Protein AF-A0A8D6Q9T0-F1 (afdb_monomer_lite)

Structure (mmCIF, N/CA/C/O backbone):
data_AF-A0A8D6Q9T0-F1
#
_entry.id   AF-A0A8D6Q9T0-F1
#
loop_
_atom_site.group_PDB
_atom_site.id
_atom_site.type_symbol
_atom_site.label_atom_id
_atom_site.label_alt_id
_atom_site.label_comp_id
_atom_site.label_asym_id
_atom_site.label_entity_id
_atom_site.label_seq_id
_atom_site.pdbx_PDB_ins_code
_atom_site.Cartn_x
_atom_site.Cartn_y
_atom_site.Cartn_z
_atom_site.occupancy
_atom_site.B_iso_or_equiv
_atom_site.auth_seq_id
_atom_site.auth_comp_id
_atom_site.auth_asym_id
_atom_site.auth_atom_id
_atom_site.pdbx_PDB_model_num
ATOM 1 N N . MET A 1 1 ? -13.177 -10.555 18.104 1.00 43.53 1 MET A N 1
ATOM 2 C CA . MET A 1 1 ? -14.216 -10.317 17.076 1.00 43.53 1 MET A CA 1
ATOM 3 C C . MET A 1 1 ? -13.554 -9.616 15.903 1.00 43.53 1 MET A C 1
ATOM 5 O O . MET A 1 1 ? -12.820 -8.667 16.147 1.00 43.53 1 MET A O 1
ATOM 9 N N . ALA A 1 2 ? -13.731 -10.112 14.676 1.00 54.06 2 ALA A N 1
ATOM 10 C CA . ALA A 1 2 ? -13.144 -9.505 13.482 1.00 54.06 2 ALA A CA 1
ATOM 11 C C . ALA A 1 2 ? -13.805 -8.144 13.234 1.00 54.06 2 ALA A C 1
ATOM 13 O O . ALA A 1 2 ? -14.992 -8.076 12.918 1.00 54.06 2 ALA A O 1
ATOM 14 N N . LEU A 1 3 ? -13.061 -7.061 13.452 1.00 59.78 3 LEU A N 1
ATOM 15 C CA . LEU A 1 3 ? -13.551 -5.730 13.134 1.00 59.78 3 LEU A CA 1
ATOM 16 C C . LEU A 1 3 ? -13.572 -5.544 11.607 1.00 59.78 3 LEU A C 1
ATOM 18 O O . LEU A 1 3 ? -12.708 -6.055 10.895 1.00 59.78 3 LEU A O 1
ATOM 22 N N . LYS A 1 4 ? -14.582 -4.820 11.113 1.00 65.69 4 LYS A N 1
ATOM 23 C CA . LYS A 1 4 ? -14.853 -4.603 9.685 1.00 65.6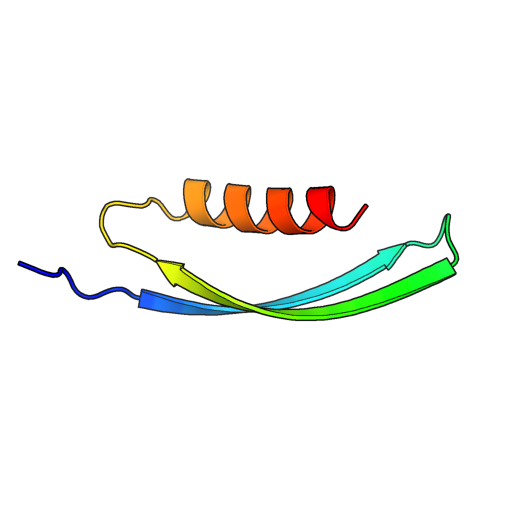9 4 LYS A CA 1
ATOM 24 C C . LYS A 1 4 ? -13.625 -3.979 9.009 1.00 65.69 4 LYS A C 1
ATOM 26 O O . LYS A 1 4 ? -13.299 -2.827 9.275 1.00 65.69 4 LYS A O 1
ATOM 31 N N . ALA A 1 5 ? -12.935 -4.755 8.176 1.00 72.50 5 ALA A N 1
ATOM 32 C CA . ALA A 1 5 ? -11.811 -4.258 7.396 1.00 72.50 5 ALA A CA 1
ATOM 33 C C . ALA A 1 5 ? -12.327 -3.433 6.211 1.00 72.50 5 ALA A C 1
ATOM 35 O O . ALA A 1 5 ? -13.250 -3.856 5.508 1.00 72.50 5 ALA A O 1
ATOM 36 N N . THR A 1 6 ? -11.739 -2.261 5.987 1.00 82.25 6 THR A N 1
ATOM 37 C CA . THR A 1 6 ? -12.065 -1.416 4.834 1.00 82.25 6 THR A CA 1
ATOM 38 C C . THR A 1 6 ? -11.176 -1.835 3.673 1.00 82.25 6 THR A C 1
ATOM 40 O O . THR A 1 6 ? -9.954 -1.827 3.798 1.00 82.25 6 THR A O 1
ATOM 43 N N . ILE A 1 7 ? -11.766 -2.230 2.545 1.00 84.94 7 ILE A N 1
ATOM 44 C CA . ILE A 1 7 ? -10.992 -2.599 1.356 1.00 84.94 7 ILE A CA 1
ATOM 45 C C . ILE A 1 7 ? -10.731 -1.349 0.520 1.00 84.94 7 ILE A C 1
ATOM 47 O O . ILE A 1 7 ? -11.664 -0.685 0.074 1.00 84.94 7 ILE A O 1
ATOM 51 N N . TYR A 1 8 ? -9.456 -1.074 0.282 1.00 84.69 8 TYR A N 1
ATOM 52 C CA . TYR A 1 8 ? -8.965 -0.026 -0.596 1.00 84.69 8 TYR A CA 1
ATOM 53 C C . TYR A 1 8 ? -8.432 -0.645 -1.881 1.00 84.69 8 TYR A C 1
ATOM 55 O O . TYR A 1 8 ? -7.733 -1.658 -1.863 1.00 84.69 8 TYR A O 1
ATOM 63 N N . LYS A 1 9 ? -8.761 -0.019 -3.008 1.00 84.19 9 LYS A N 1
ATOM 64 C CA . LYS A 1 9 ? -8.182 -0.339 -4.310 1.00 84.19 9 LYS A CA 1
ATOM 65 C C . LYS A 1 9 ? -7.280 0.821 -4.699 1.00 84.19 9 LYS A C 1
ATOM 67 O O . LYS A 1 9 ? -7.769 1.938 -4.847 1.00 84.19 9 LYS A O 1
ATOM 72 N N . ALA A 1 10 ? -5.988 0.559 -4.814 1.00 83.50 10 ALA A N 1
ATOM 73 C CA . ALA A 1 10 ? -4.993 1.528 -5.238 1.00 83.50 10 ALA A CA 1
ATOM 74 C C . ALA A 1 10 ? -4.473 1.107 -6.613 1.00 83.50 10 ALA A C 1
ATOM 76 O O . ALA A 1 10 ? -3.899 0.030 -6.752 1.00 83.50 10 ALA A O 1
ATOM 77 N N . ALA A 1 11 ? -4.707 1.945 -7.620 1.00 84.69 11 ALA A N 1
ATOM 78 C CA . ALA A 1 11 ? -4.051 1.815 -8.913 1.00 84.69 11 ALA A CA 1
ATOM 79 C C . ALA A 1 11 ? -2.738 2.600 -8.837 1.00 84.69 11 ALA A C 1
ATOM 81 O O . ALA A 1 11 ? -2.761 3.819 -8.656 1.00 84.69 11 ALA A O 1
ATOM 82 N N . VAL A 1 12 ? -1.611 1.896 -8.894 1.00 84.12 12 VAL A N 1
ATOM 83 C CA . VAL A 1 12 ? -0.273 2.486 -8.857 1.00 84.12 12 VAL A CA 1
ATOM 84 C C . VAL A 1 12 ? 0.324 2.368 -10.245 1.00 84.12 12 VAL A C 1
ATOM 86 O O . VAL A 1 12 ? 0.474 1.265 -10.763 1.00 84.12 12 VAL A O 1
ATOM 89 N N . ASN A 1 13 ? 0.664 3.510 -10.829 1.00 83.81 13 ASN A N 1
ATOM 90 C CA . ASN A 1 13 ? 1.384 3.567 -12.088 1.00 83.81 13 ASN A CA 1
ATOM 91 C C . ASN A 1 13 ? 2.778 4.135 -11.813 1.00 83.81 13 ASN A C 1
ATOM 93 O O . ASN A 1 13 ? 2.905 5.291 -11.402 1.00 83.81 13 ASN A O 1
ATOM 97 N N . VAL A 1 14 ? 3.803 3.308 -11.987 1.00 82.44 14 VAL A N 1
ATOM 98 C CA . VAL A 1 14 ? 5.205 3.667 -11.766 1.00 82.44 14 VAL A CA 1
ATOM 99 C C . VAL A 1 14 ? 5.856 3.856 -13.125 1.00 82.44 14 VAL A C 1
ATOM 101 O O . VAL A 1 14 ? 5.983 2.910 -13.901 1.00 82.44 14 VAL A O 1
ATOM 104 N N . ALA A 1 15 ? 6.264 5.088 -13.414 1.00 82.94 15 ALA A N 1
ATOM 105 C CA . ALA A 1 15 ? 7.041 5.422 -14.599 1.00 82.94 15 ALA A CA 1
ATOM 106 C C . ALA A 1 15 ? 8.501 5.642 -14.185 1.00 82.94 15 ALA A C 1
ATOM 108 O O . ALA A 1 15 ? 8.889 6.753 -13.818 1.00 82.94 15 ALA A O 1
ATOM 109 N N . ASP A 1 16 ? 9.300 4.577 -14.218 1.00 80.62 16 ASP A N 1
ATOM 110 C CA . ASP A 1 16 ? 10.736 4.649 -13.961 1.00 80.62 16 ASP A CA 1
ATOM 111 C C . ASP A 1 16 ? 11.461 4.978 -15.273 1.00 80.62 16 ASP A C 1
ATOM 113 O O . ASP A 1 16 ? 11.645 4.132 -16.151 1.00 80.62 16 ASP A O 1
ATOM 117 N N . LEU A 1 17 ? 11.826 6.251 -15.427 1.00 83.69 17 LEU A N 1
ATOM 118 C CA . LEU A 1 17 ? 12.526 6.761 -16.610 1.00 83.69 17 LEU A CA 1
ATOM 119 C C . LEU A 1 17 ? 14.012 6.376 -16.631 1.00 83.69 17 LEU A C 1
ATOM 121 O O . LEU A 1 17 ? 14.612 6.380 -17.699 1.00 83.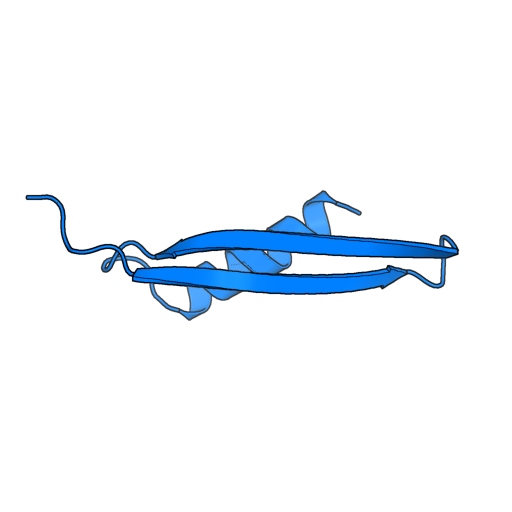69 17 LEU A O 1
ATOM 125 N N . ASP A 1 18 ? 14.592 6.026 -15.482 1.00 84.06 18 ASP A N 1
ATOM 126 C CA . ASP A 1 18 ? 15.992 5.607 -15.362 1.00 84.06 18 ASP A CA 1
ATOM 127 C C . ASP A 1 18 ? 16.188 4.209 -15.969 1.00 84.06 18 ASP A C 1
ATOM 129 O O . ASP A 1 18 ? 17.150 3.946 -16.690 1.00 84.06 18 ASP A O 1
ATOM 133 N N . ARG A 1 19 ? 15.228 3.309 -15.726 1.00 79.81 19 ARG A N 1
ATOM 134 C CA . ARG A 1 19 ? 15.193 1.947 -16.281 1.00 79.81 19 ARG A CA 1
ATOM 135 C C . ARG A 1 19 ? 14.292 1.802 -17.504 1.00 79.81 19 ARG A C 1
ATOM 137 O O . ARG A 1 19 ? 14.212 0.710 -18.067 1.00 79.81 19 ARG A O 1
ATOM 144 N N . ASN A 1 20 ? 13.620 2.875 -17.921 1.00 80.75 20 ASN A N 1
ATOM 145 C CA . ASN A 1 20 ? 12.637 2.866 -19.006 1.00 80.75 20 ASN A CA 1
ATOM 146 C C . ASN A 1 20 ? 11.494 1.847 -18.785 1.00 80.75 20 ASN A C 1
ATOM 148 O O . ASN A 1 20 ? 10.928 1.316 -19.746 1.00 80.75 20 ASN A O 1
ATOM 152 N N . GLN A 1 21 ? 11.156 1.559 -17.524 1.00 78.38 21 GLN A N 1
ATOM 153 C CA . GLN A 1 21 ? 10.106 0.615 -17.149 1.00 78.38 21 GLN A CA 1
ATOM 154 C C . GLN A 1 21 ? 8.838 1.345 -16.716 1.00 78.38 21 GLN A C 1
ATOM 156 O O . GLN A 1 21 ? 8.862 2.252 -15.888 1.00 78.38 21 GLN A O 1
ATOM 161 N N . PHE A 1 22 ? 7.715 0.877 -17.253 1.00 85.88 22 PHE A N 1
ATOM 162 C CA . PHE A 1 22 ? 6.380 1.316 -16.875 1.00 85.88 22 PHE A CA 1
ATOM 163 C C . PHE A 1 22 ? 5.666 0.146 -16.205 1.00 85.88 22 PHE A C 1
ATOM 165 O O . PHE A 1 22 ? 5.495 -0.909 -16.820 1.00 85.88 22 PHE A O 1
ATOM 172 N N . LEU A 1 23 ? 5.288 0.318 -14.942 1.00 81.31 23 LEU A N 1
ATOM 173 C CA . LEU A 1 23 ? 4.566 -0.678 -14.162 1.00 81.31 23 LEU A CA 1
ATOM 174 C C . LEU A 1 23 ? 3.170 -0.150 -13.845 1.00 81.31 23 LEU A C 1
ATOM 176 O O . LEU A 1 23 ? 3.031 0.843 -13.139 1.00 81.31 23 LEU A O 1
ATOM 180 N N . ASP A 1 24 ? 2.151 -0.861 -14.314 1.00 84.50 24 ASP A N 1
ATOM 181 C CA . ASP A 1 24 ? 0.769 -0.670 -13.880 1.00 84.50 24 ASP A CA 1
ATOM 182 C C . ASP A 1 24 ? 0.414 -1.784 -12.890 1.00 84.50 24 ASP A C 1
ATOM 184 O O . ASP A 1 24 ? 0.421 -2.970 -13.232 1.00 84.50 24 ASP A O 1
ATOM 188 N N . ALA A 1 25 ? 0.177 -1.414 -11.634 1.00 83.94 25 ALA A N 1
ATOM 189 C CA . ALA A 1 25 ? -0.105 -2.342 -10.551 1.00 83.94 25 ALA A CA 1
ATOM 190 C C . ALA A 1 25 ? -1.408 -1.962 -9.841 1.00 83.94 25 ALA A C 1
ATOM 192 O O . ALA A 1 25 ? -1.500 -0.953 -9.140 1.00 83.94 25 ALA A O 1
ATOM 193 N N . ASN A 1 26 ? -2.412 -2.831 -9.957 1.00 85.44 26 ASN A N 1
ATOM 194 C CA . ASN A 1 26 ? -3.655 -2.713 -9.202 1.00 85.44 26 ASN A CA 1
ATOM 195 C C . ASN A 1 26 ? -3.553 -3.470 -7.876 1.00 85.44 26 ASN A C 1
ATOM 197 O O . ASN A 1 26 ? -3.727 -4.688 -7.808 1.00 85.44 26 ASN A O 1
ATOM 201 N N . LEU A 1 27 ? -3.309 -2.728 -6.800 1.00 83.06 27 LEU A N 1
ATOM 202 C CA . LEU A 1 27 ? -3.181 -3.253 -5.450 1.00 83.06 27 LEU A CA 1
ATOM 203 C C . LEU A 1 27 ? -4.525 -3.206 -4.721 1.00 83.06 27 LEU A C 1
ATOM 205 O O . LEU A 1 27 ? -5.223 -2.191 -4.696 1.00 83.06 27 LEU A O 1
ATOM 209 N N . THR A 1 28 ? -4.880 -4.319 -4.081 1.00 86.12 28 THR A N 1
ATOM 210 C CA . THR A 1 28 ? -6.029 -4.386 -3.170 1.00 86.12 28 THR A CA 1
ATOM 211 C C . THR A 1 28 ? -5.511 -4.477 -1.740 1.00 86.12 28 THR A C 1
ATOM 213 O O . THR A 1 28 ? -4.913 -5.476 -1.349 1.00 86.12 28 THR A O 1
ATOM 216 N N . LEU A 1 29 ? -5.726 -3.419 -0.962 1.00 82.38 29 LEU A N 1
ATOM 217 C CA . LEU A 1 29 ? -5.255 -3.276 0.412 1.00 82.38 29 LEU A CA 1
ATOM 218 C C . LEU A 1 29 ? -6.435 -3.409 1.371 1.00 82.38 29 LEU A C 1
ATOM 220 O O . LEU A 1 29 ? -7.395 -2.647 1.304 1.00 82.38 29 LEU A O 1
ATOM 224 N N . ALA A 1 30 ? -6.361 -4.362 2.294 1.00 84.81 30 ALA A N 1
ATOM 225 C CA . ALA A 1 30 ? -7.319 -4.456 3.388 1.00 84.81 30 ALA A CA 1
ATOM 226 C C . ALA A 1 30 ? -6.814 -3.632 4.582 1.00 84.81 30 ALA A C 1
ATOM 228 O O . ALA A 1 30 ? -5.817 -3.991 5.208 1.00 84.81 30 ALA A O 1
ATOM 229 N N . GLN A 1 31 ? -7.502 -2.537 4.914 1.00 81.81 31 GLN A N 1
ATOM 230 C CA . GLN A 1 31 ? -7.247 -1.781 6.136 1.00 81.81 31 GLN A CA 1
ATOM 231 C C . GLN A 1 31 ? -7.881 -2.500 7.315 1.00 81.81 31 GLN A C 1
ATO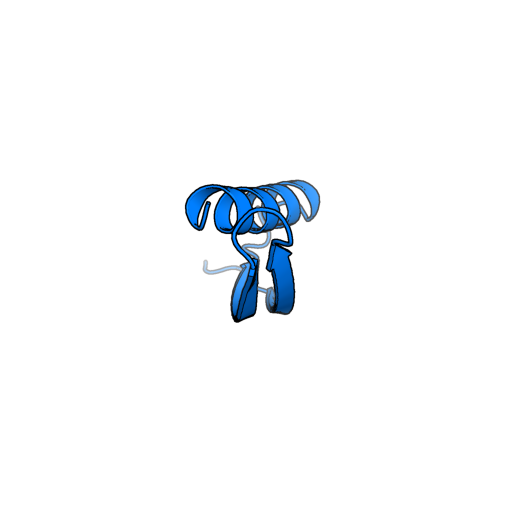M 233 O O . GLN A 1 31 ? -9.108 -2.553 7.436 1.00 81.81 31 GLN A O 1
ATOM 238 N N . HIS A 1 32 ? -7.053 -3.014 8.218 1.00 82.06 32 HIS A N 1
ATOM 239 C CA . HIS A 1 32 ? -7.547 -3.388 9.533 1.00 82.06 32 HIS A CA 1
ATOM 240 C C . HIS A 1 32 ? -7.899 -2.103 10.307 1.00 82.06 32 HIS A C 1
ATOM 242 O O . HIS A 1 32 ? -7.128 -1.152 10.258 1.00 82.06 32 HIS A O 1
ATOM 248 N N . PRO A 1 33 ? -9.012 -2.028 11.050 1.00 76.12 33 PRO A N 1
ATOM 249 C CA . PRO A 1 33 ? -9.425 -0.794 11.731 1.00 76.12 33 PRO A CA 1
ATOM 250 C C . PRO A 1 33 ? -8.506 -0.365 12.885 1.00 76.12 33 PRO A C 1
ATOM 252 O O . PRO A 1 33 ? -8.625 0.749 13.379 1.00 76.12 33 PRO A O 1
ATOM 255 N N . SER A 1 34 ? -7.567 -1.220 13.301 1.00 80.56 34 SER A N 1
ATOM 256 C CA . SER A 1 34 ? -6.453 -0.832 14.184 1.00 80.56 34 SER A CA 1
ATOM 257 C C . SER A 1 34 ? -5.266 -0.207 13.435 1.00 80.56 34 SER A C 1
ATOM 259 O O . SER A 1 34 ? -4.303 0.218 14.065 1.00 80.56 34 SER A O 1
ATOM 261 N N . GLU A 1 35 ? -5.292 -0.196 12.102 1.00 79.19 35 GLU A N 1
ATOM 262 C CA . GLU A 1 35 ? -4.246 0.350 11.238 1.00 79.19 35 GLU A CA 1
ATOM 263 C C . GLU A 1 35 ? -4.635 1.772 10.806 1.00 79.19 35 GLU A C 1
ATOM 265 O O . GLU A 1 35 ? -5.676 1.988 10.181 1.00 79.19 35 GLU A O 1
ATOM 270 N N . THR A 1 36 ? -3.805 2.764 11.142 1.00 84.44 36 THR A N 1
ATOM 271 C CA . THR A 1 36 ? -4.021 4.154 10.713 1.00 84.44 36 THR A CA 1
ATOM 272 C C . THR A 1 36 ? -3.821 4.293 9.203 1.00 84.44 36 THR A C 1
ATOM 274 O O . THR A 1 36 ? -3.098 3.509 8.583 1.00 84.44 36 THR A O 1
ATOM 277 N N . GLN A 1 37 ? -4.445 5.306 8.590 1.00 79.69 37 GLN A N 1
ATOM 278 C CA . GLN A 1 37 ? -4.259 5.574 7.156 1.00 79.69 37 GLN A CA 1
ATOM 279 C C . GLN A 1 37 ? -2.788 5.829 6.801 1.00 79.69 37 GLN A C 1
ATOM 281 O O . GLN A 1 37 ? -2.319 5.374 5.764 1.00 79.69 37 GLN A O 1
ATOM 286 N N . GLU A 1 38 ? -2.035 6.471 7.693 1.00 84.31 38 GLU A N 1
ATOM 287 C CA . GLU A 1 38 ? -0.606 6.733 7.505 1.00 84.31 38 GLU A CA 1
ATOM 288 C C . GLU A 1 38 ? 0.210 5.435 7.405 1.00 84.31 38 GLU A C 1
ATOM 290 O O . GLU A 1 38 ? 1.064 5.309 6.528 1.00 84.31 38 GLU A O 1
ATOM 295 N N . ARG A 1 39 ? -0.087 4.421 8.237 1.00 84.88 39 ARG A N 1
ATOM 296 C CA . ARG A 1 39 ? 0.576 3.108 8.139 1.00 84.88 39 ARG A CA 1
ATOM 297 C C . ARG A 1 39 ? 0.232 2.376 6.846 1.00 84.88 39 ARG A C 1
ATOM 299 O O . ARG A 1 39 ? 1.110 1.721 6.286 1.00 84.88 39 ARG A O 1
ATOM 306 N N . MET A 1 40 ? -0.999 2.512 6.357 1.00 84.44 40 MET A N 1
ATOM 307 C CA . MET A 1 40 ? -1.380 1.960 5.05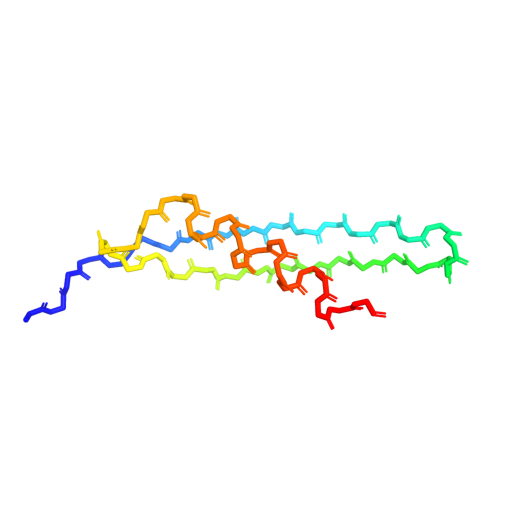7 1.00 84.44 40 MET A CA 1
ATOM 308 C C . MET A 1 40 ? -0.619 2.651 3.918 1.00 84.44 40 MET A C 1
ATOM 310 O O . MET A 1 40 ? -0.104 1.961 3.039 1.00 84.44 40 MET A O 1
ATOM 314 N N . MET A 1 41 ? -0.500 3.983 3.943 1.00 84.19 41 MET A N 1
ATOM 315 C CA . MET A 1 41 ? 0.274 4.733 2.947 1.00 84.19 41 MET A CA 1
ATOM 316 C C . MET A 1 41 ? 1.756 4.348 2.971 1.00 84.19 41 MET A C 1
ATOM 318 O O . MET A 1 41 ? 2.343 4.142 1.916 1.00 84.19 41 MET A O 1
ATOM 322 N N . LEU A 1 42 ? 2.345 4.154 4.154 1.00 85.06 42 LEU A N 1
ATOM 323 C CA . LEU A 1 42 ? 3.706 3.625 4.308 1.00 85.06 42 LEU A CA 1
ATOM 324 C C . LEU A 1 42 ? 3.859 2.216 3.728 1.00 85.06 42 LEU A C 1
ATOM 326 O O . LEU A 1 42 ? 4.887 1.914 3.129 1.00 85.06 42 LEU A O 1
ATOM 330 N N . ARG A 1 43 ? 2.850 1.350 3.872 1.00 84.56 43 ARG A N 1
ATOM 331 C CA . ARG A 1 43 ? 2.864 0.016 3.255 1.00 84.56 43 ARG A CA 1
ATOM 332 C C . ARG A 1 43 ? 2.778 0.112 1.731 1.00 84.56 43 ARG A C 1
ATOM 334 O O . ARG A 1 43 ? 3.493 -0.618 1.057 1.00 84.56 43 ARG A O 1
ATOM 341 N N . LEU A 1 44 ? 1.954 1.013 1.196 1.00 81.56 44 LEU A N 1
ATOM 342 C CA . LEU A 1 44 ? 1.873 1.277 -0.244 1.00 81.56 44 LEU A CA 1
ATOM 343 C C . LEU A 1 44 ? 3.214 1.801 -0.788 1.00 81.56 44 LEU A C 1
ATOM 345 O O . LEU A 1 44 ? 3.713 1.282 -1.779 1.00 81.56 44 LEU A O 1
ATOM 349 N N . LEU A 1 45 ? 3.827 2.760 -0.092 1.00 81.00 45 LEU A N 1
ATOM 350 C CA . LEU A 1 45 ? 5.125 3.334 -0.456 1.00 81.00 45 LEU A CA 1
ATOM 351 C C . LEU A 1 45 ? 6.261 2.305 -0.345 1.00 81.00 45 LEU A C 1
ATOM 353 O O . LEU A 1 45 ? 7.154 2.262 -1.181 1.00 81.00 45 LEU A O 1
ATOM 357 N N . GLY A 1 46 ? 6.212 1.434 0.663 1.00 79.19 46 GLY A N 1
ATOM 358 C CA . GLY A 1 46 ? 7.147 0.320 0.802 1.00 79.19 46 GLY A CA 1
ATOM 359 C C . GLY A 1 46 ? 6.971 -0.750 -0.279 1.00 79.19 46 GLY A C 1
ATOM 360 O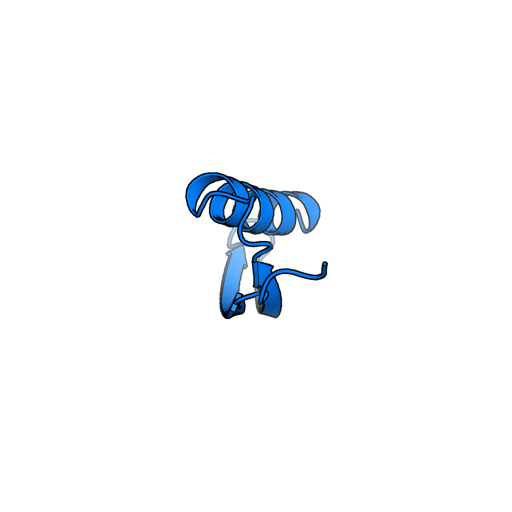 O . GLY A 1 46 ? 7.961 -1.311 -0.731 1.00 79.19 46 GLY A O 1
ATOM 361 N N . MET A 1 47 ? 5.739 -1.030 -0.721 1.00 66.06 47 MET A N 1
ATOM 362 C CA . MET A 1 47 ? 5.485 -1.946 -1.844 1.00 66.06 47 MET A CA 1
ATOM 363 C C . MET A 1 47 ? 6.067 -1.413 -3.157 1.00 66.06 47 MET A C 1
ATOM 365 O O . MET A 1 47 ? 6.647 -2.191 -3.910 1.00 66.06 47 MET A O 1
ATOM 369 N N . ASP A 1 48 ? 5.968 -0.104 -3.394 1.00 64.56 48 ASP A N 1
ATOM 370 C CA . ASP A 1 48 ? 6.640 0.569 -4.511 1.00 64.56 48 ASP A CA 1
ATOM 371 C C . ASP A 1 48 ? 8.170 0.421 -4.413 1.00 64.56 48 ASP A C 1
ATOM 373 O O . ASP A 1 48 ? 8.816 -0.043 -5.349 1.00 64.56 48 ASP A O 1
ATOM 377 N N . GLN A 1 49 ? 8.746 0.671 -3.230 1.00 60.72 49 GLN A N 1
ATOM 378 C CA . GLN A 1 49 ? 10.188 0.523 -2.996 1.00 60.72 49 GLN A CA 1
ATOM 379 C C . GLN A 1 49 ? 10.704 -0.921 -3.086 1.00 60.72 49 GLN A C 1
ATOM 381 O O . GLN A 1 49 ? 11.867 -1.117 -3.423 1.00 60.72 49 GLN A O 1
ATOM 386 N N . ILE A 1 50 ? 9.879 -1.927 -2.781 1.00 58.09 50 ILE A N 1
ATOM 387 C CA . ILE A 1 50 ? 10.239 -3.352 -2.898 1.00 58.09 50 ILE A CA 1
ATOM 388 C C . ILE A 1 50 ? 10.209 -3.825 -4.359 1.00 58.09 50 ILE A C 1
ATOM 390 O O . ILE A 1 50 ? 10.906 -4.779 -4.695 1.00 58.09 50 ILE A O 1
ATOM 394 N N . CYS A 1 51 ? 9.441 -3.168 -5.234 1.00 51.81 51 CYS A N 1
ATOM 395 C CA . CYS A 1 51 ? 9.470 -3.435 -6.677 1.00 51.81 51 CYS A CA 1
ATOM 396 C C . CYS A 1 51 ? 10.637 -2.742 -7.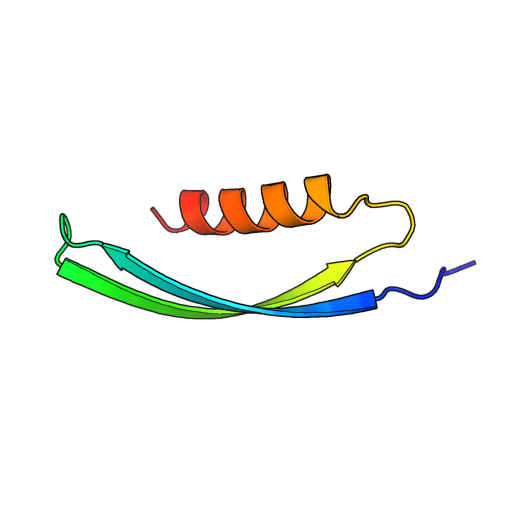413 1.00 51.81 51 CYS A C 1
ATOM 398 O O . CYS A 1 51 ? 10.745 -2.896 -8.630 1.00 51.81 51 CYS A O 1
ATOM 400 N N . ARG A 1 52 ? 11.490 -1.995 -6.699 1.00 52.94 52 ARG A N 1
ATOM 401 C CA . ARG A 1 52 ? 12.680 -1.306 -7.220 1.00 52.94 52 ARG A CA 1
ATOM 402 C C . ARG A 1 52 ? 13.882 -2.253 -7.322 1.00 52.94 52 ARG A C 1
ATOM 404 O O . ARG A 1 52 ? 14.562 -2.253 -8.382 1.00 52.94 52 ARG A O 1
#

InterPro domains:
  IPR009822 YaeQ [PF07152] (1-46)
  IPR009822 YaeQ [SM01322] (1-51)
  IPR011335 Restriction endonuclease type II-like [SSF52980] (2-46)
  IPR038590 YaeQ superfamily [G3DSA:3.10.640.10] (1-48)

Sequence (52 aa):
MALKATIYKAAVNVADLDRNQFLDANLTLAQHPSETQERMMLRLLGMDQICR

Foldseek 3Di:
DQDDWDKDWDFDWDCDPVVRDTDTDTDIDTHRPVDDPVNVVVVVVVVVVVVD

pLDDT: mean 77.79, std 10.53, range [43.53, 86.12]

Secondary structure (DSSP, 8-state):
----PEEEEEEEEEEETTTTEEEEEEEEEEE-TTS-HHHHHHHHHHHHHHT-

Organism: Klebsiella pneumoniae (NCBI:txid573)

Radius of gyration: 13.4 Å; chains: 1; bounding box: 31×17×36 Å